Protein AF-A0A1I7U4Y3-F1 (afdb_monomer_lite)

pLDDT: mean 77.73, std 15.18, range [45.84, 94.0]

Organism: NCBI:txid1561998

Secondary structure (DSSP, 8-state):
--TTSHHHHHHHHHHHHT-------PPPPPHHHHHHTTSSPPPSSHHHHHHHHHHHHHT-S-HHHHHHHHHHHHHHHHTT-HHHHHHHHHHHHHHHHHHHS--

Sequence (103 aa):
MIRFMVAPLLLLLLLVSSVTPESTPRPEPKVVCLFCEGLLDIPQTDDDAQVVLKFACDSIENQLLAGACRTLASAIHTTHTWPAFKWFLEKIKGPACALLCPA

Foldseek 3Di:
DPPPPVVVVVVVVVVVVVPPPPPPPPPPPDVLLCVLVVVDDDDPDLVVLLVVQLVVLVPDPDPVSSVVSNVVNVCCSVVVVSVVVSVVCVVVSVVCCVVVPPD

Radius of gyration: 25.57 Å; chains: 1; bounding box: 31×32×85 Å

Structure (mmCIF, N/CA/C/O backbone):
data_AF-A0A1I7U4Y3-F1
#
_entry.id   AF-A0A1I7U4Y3-F1
#
loop_
_atom_site.group_PDB
_atom_site.id
_atom_site.type_symbol
_atom_site.label_atom_id
_atom_site.label_alt_id
_atom_site.label_comp_id
_atom_site.label_asym_id
_atom_site.label_entity_id
_atom_site.label_seq_id
_atom_site.pdbx_PDB_ins_code
_atom_site.Cartn_x
_ato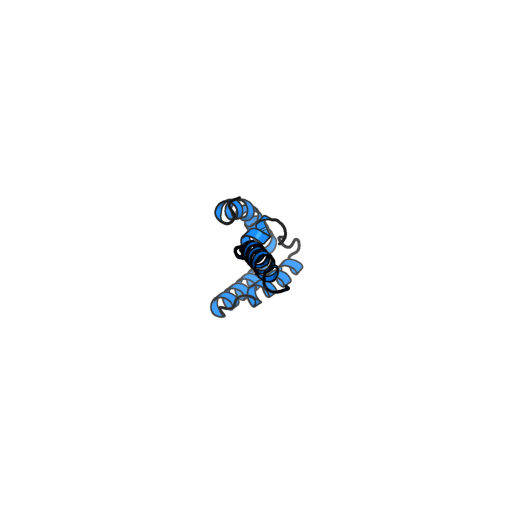m_site.Cartn_y
_atom_site.Cartn_z
_atom_site.occupancy
_atom_site.B_iso_or_equiv
_atom_site.auth_seq_id
_atom_site.auth_comp_id
_atom_site.auth_asym_id
_atom_site.auth_atom_id
_atom_site.pdbx_PDB_model_num
ATOM 1 N N . MET A 1 1 ? -21.350 -20.662 68.683 1.00 54.03 1 MET A N 1
ATOM 2 C CA . MET A 1 1 ? -20.311 -19.604 68.616 1.00 54.03 1 MET A CA 1
ATOM 3 C C . MET A 1 1 ? -19.747 -19.400 67.193 1.00 54.03 1 MET A C 1
ATOM 5 O O . MET A 1 1 ? -18.591 -19.047 67.058 1.00 54.03 1 MET A O 1
ATOM 9 N N . ILE A 1 2 ? -20.541 -19.565 66.118 1.00 52.62 2 ILE A N 1
ATOM 10 C CA . ILE A 1 2 ? -20.030 -19.567 64.718 1.00 52.62 2 ILE A CA 1
ATOM 11 C C . ILE A 1 2 ? -20.414 -18.285 63.936 1.00 52.62 2 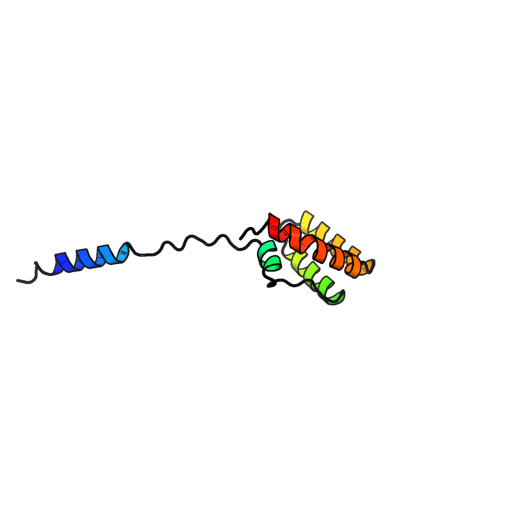ILE A C 1
ATOM 13 O O . ILE A 1 2 ? -19.883 -18.009 62.868 1.00 52.62 2 ILE A O 1
ATOM 17 N N . ARG A 1 3 ? -21.301 -17.437 64.476 1.00 52.72 3 ARG A N 1
ATOM 18 C CA . ARG A 1 3 ? -21.875 -16.288 63.743 1.00 52.72 3 ARG A CA 1
ATOM 19 C C . ARG A 1 3 ? -20.977 -15.046 63.623 1.00 52.72 3 ARG A C 1
ATOM 21 O O . ARG A 1 3 ? -21.313 -14.163 62.848 1.00 52.72 3 ARG A O 1
ATOM 28 N N . PHE A 1 4 ? -19.848 -14.973 64.333 1.00 50.75 4 PHE A N 1
ATOM 29 C CA . PHE A 1 4 ? -18.998 -13.769 64.356 1.00 50.75 4 PHE A CA 1
ATOM 30 C C . PHE A 1 4 ? -17.796 -13.795 63.392 1.00 50.75 4 PHE A C 1
ATOM 32 O O . PHE A 1 4 ? -17.201 -12.748 63.163 1.00 50.75 4 PHE A O 1
ATOM 39 N N . MET A 1 5 ? -17.453 -14.938 62.781 1.00 55.53 5 MET A N 1
ATOM 40 C CA . MET A 1 5 ? -16.296 -15.029 61.865 1.00 55.53 5 MET A CA 1
ATOM 41 C C . MET A 1 5 ? -16.638 -14.832 60.381 1.00 55.53 5 MET A C 1
ATOM 43 O O . MET A 1 5 ? -15.737 -14.690 59.563 1.00 55.53 5 MET A O 1
ATOM 47 N N . VAL A 1 6 ? -17.924 -14.784 60.021 1.00 60.38 6 VAL A N 1
ATOM 48 C CA . VAL A 1 6 ? -18.351 -14.658 58.614 1.00 60.38 6 VAL A CA 1
ATOM 49 C C . VAL A 1 6 ? -18.267 -13.205 58.123 1.00 60.38 6 VAL A C 1
ATOM 51 O O . VAL A 1 6 ? -17.939 -12.956 56.966 1.00 60.38 6 VAL A O 1
ATOM 54 N N . ALA A 1 7 ? -18.486 -12.236 59.017 1.00 59.84 7 ALA A N 1
ATOM 55 C CA . ALA A 1 7 ? -18.449 -10.807 58.703 1.00 59.84 7 ALA A CA 1
ATOM 56 C C . ALA A 1 7 ? -17.068 -10.284 58.241 1.00 59.84 7 ALA A C 1
ATOM 58 O O . ALA A 1 7 ? -17.024 -9.615 57.207 1.00 59.84 7 ALA A O 1
ATOM 59 N N . PRO A 1 8 ? -15.935 -10.588 58.913 1.00 59.88 8 PRO A N 1
ATOM 60 C CA . PRO A 1 8 ? -14.629 -10.112 58.448 1.00 59.88 8 PRO A CA 1
ATOM 61 C C . PRO A 1 8 ? -14.191 -10.774 57.133 1.00 59.88 8 PRO A C 1
ATOM 63 O O . PRO A 1 8 ? -13.482 -10.152 56.347 1.00 59.88 8 PRO A O 1
ATOM 66 N N . LEU A 1 9 ? -14.652 -12.001 56.856 1.00 60.94 9 LEU A N 1
ATOM 67 C CA . LEU A 1 9 ? -14.328 -12.726 55.624 1.00 60.94 9 LEU A CA 1
ATOM 68 C C . LEU A 1 9 ? -15.052 -12.136 54.399 1.00 60.94 9 LEU A C 1
ATOM 70 O O . LEU A 1 9 ? -14.451 -11.980 53.339 1.00 60.94 9 LEU A O 1
ATOM 74 N N . LEU A 1 10 ? -16.323 -11.751 54.561 1.00 62.62 10 LEU A N 1
ATOM 75 C CA . LEU A 1 10 ? -17.107 -11.061 53.527 1.00 62.62 10 LEU A CA 1
ATOM 76 C C . LEU A 1 10 ? -16.555 -9.665 53.214 1.00 62.62 10 LEU A C 1
ATOM 78 O O . LEU A 1 10 ? -16.533 -9.265 52.051 1.00 62.62 10 LEU A O 1
ATOM 82 N N . LEU A 1 11 ? -16.071 -8.946 54.232 1.00 61.28 11 LEU A N 1
ATOM 83 C CA . LEU A 1 11 ? -15.466 -7.626 54.048 1.00 61.28 11 LEU A CA 1
ATOM 84 C C . LEU A 1 11 ? -14.151 -7.711 53.249 1.00 61.28 11 LEU A C 1
ATOM 86 O O . LEU A 1 11 ? -13.904 -6.877 52.381 1.00 61.28 11 LEU A O 1
ATOM 90 N N . LEU A 1 12 ? -13.350 -8.757 53.485 1.00 61.31 12 LEU A N 1
ATOM 91 C CA . LEU A 1 12 ? -12.133 -9.044 52.717 1.00 61.31 12 LEU A CA 1
ATOM 92 C C . LEU A 1 12 ? -12.427 -9.406 51.250 1.00 61.31 12 LEU A C 1
ATOM 94 O O . LEU A 1 12 ? -11.716 -8.950 50.359 1.00 61.31 12 LEU A O 1
ATOM 98 N N . LEU A 1 13 ? -13.488 -10.173 50.980 1.00 60.44 13 LEU A N 1
ATOM 99 C CA . LEU A 1 13 ? -13.909 -10.532 49.615 1.00 60.44 13 LEU A CA 1
ATOM 100 C C . LEU A 1 13 ? -14.408 -9.326 48.799 1.00 60.44 13 LEU A C 1
ATOM 102 O O . LEU A 1 13 ? -14.151 -9.243 47.595 1.00 60.44 13 LEU A O 1
ATOM 106 N N . LEU A 1 14 ? -15.066 -8.361 49.449 1.00 59.03 14 LEU A N 1
ATOM 107 C CA . LEU A 1 14 ? -15.496 -7.114 48.806 1.00 59.03 14 LEU A CA 1
ATOM 108 C C . LEU A 1 14 ? -14.309 -6.210 48.433 1.00 59.03 14 LEU A C 1
ATOM 110 O O . LEU A 1 14 ? -14.313 -5.634 47.349 1.00 59.03 14 LEU A O 1
ATOM 114 N N . LEU A 1 15 ? -13.270 -6.146 49.273 1.00 57.88 15 LEU A N 1
ATOM 115 C CA . LEU A 1 15 ? -12.047 -5.370 49.004 1.00 57.88 15 LEU A CA 1
ATOM 116 C C . LEU A 1 15 ? -11.214 -5.931 47.837 1.00 57.88 15 LEU A C 1
ATOM 118 O O . LEU A 1 15 ? -10.576 -5.167 47.115 1.00 57.88 15 LEU A O 1
ATOM 122 N N . VAL A 1 16 ? -11.234 -7.250 47.618 1.00 59.34 16 VAL A N 1
ATOM 123 C CA . VAL A 1 16 ? -10.534 -7.886 46.483 1.00 59.34 16 VAL A CA 1
ATOM 124 C C . VAL A 1 16 ? -11.265 -7.644 45.156 1.00 59.34 16 VAL A C 1
ATOM 126 O O . VAL A 1 16 ? -10.632 -7.576 44.106 1.00 59.34 16 VAL A O 1
ATOM 129 N N . SER A 1 17 ? -12.585 -7.443 45.189 1.00 55.53 17 SER A N 1
ATOM 130 C CA . SER A 1 17 ? -13.398 -7.258 43.977 1.00 55.53 17 SER A CA 1
ATOM 131 C C . SER A 1 17 ? -13.257 -5.864 43.348 1.00 55.53 17 SER A C 1
ATOM 133 O O . SER A 1 17 ? -13.566 -5.694 42.175 1.00 55.53 17 SER A O 1
ATOM 135 N N . SER A 1 18 ? -12.766 -4.867 44.093 1.00 54.38 18 SER A N 1
ATOM 136 C CA . SER A 1 18 ? -12.538 -3.501 43.589 1.00 54.38 18 SER A CA 1
ATOM 137 C C . SER A 1 18 ? -11.198 -3.304 42.870 1.00 54.38 18 SER A C 1
ATOM 139 O O . SER A 1 18 ? -10.896 -2.195 42.441 1.00 54.38 18 SER A O 1
ATOM 141 N N . VAL A 1 19 ? -10.393 -4.363 42.728 1.00 51.78 19 VAL A N 1
ATOM 142 C CA . VAL A 1 19 ? -9.136 -4.350 41.961 1.00 51.78 19 VAL A CA 1
ATOM 143 C C . VAL A 1 19 ? -9.270 -5.246 40.731 1.00 51.78 19 VAL A C 1
ATOM 145 O O . VAL A 1 19 ? -8.391 -6.037 40.409 1.00 51.78 19 VAL A O 1
ATOM 148 N N . THR A 1 20 ? -10.387 -5.157 40.016 1.00 54.31 20 THR A N 1
ATOM 149 C CA . THR A 1 20 ? -10.339 -5.451 38.584 1.00 54.31 20 THR A CA 1
ATOM 150 C C . THR A 1 20 ? -9.724 -4.225 37.926 1.00 54.31 20 THR A C 1
ATOM 152 O O . THR A 1 20 ? -10.378 -3.179 37.925 1.00 54.31 20 THR A O 1
ATOM 155 N N . PRO A 1 21 ? -8.479 -4.290 37.414 1.00 51.22 21 PRO A N 1
ATOM 156 C CA . PRO A 1 21 ? -8.011 -3.256 36.516 1.00 51.22 21 PRO A CA 1
ATOM 157 C C . PRO A 1 21 ? -9.009 -3.252 35.367 1.00 51.22 21 PRO A C 1
ATOM 159 O O . PRO A 1 21 ? -9.126 -4.230 34.630 1.00 51.22 21 PRO A O 1
ATOM 162 N N . GLU A 1 22 ? -9.794 -2.187 35.286 1.00 45.84 22 GLU A N 1
ATOM 163 C CA . GLU A 1 22 ? -10.532 -1.848 34.090 1.00 45.84 22 GLU A CA 1
ATOM 164 C C . GLU A 1 22 ? -9.463 -1.746 33.004 1.00 45.84 22 GLU A C 1
ATOM 166 O O . GLU A 1 22 ? -8.704 -0.781 32.932 1.00 45.84 22 GLU A O 1
ATOM 171 N N . SER A 1 23 ? -9.280 -2.834 32.254 1.00 47.12 23 SER A N 1
ATOM 172 C CA . SER A 1 23 ? -8.456 -2.834 31.065 1.00 47.12 23 SER A CA 1
ATOM 173 C C . SER A 1 23 ? -9.206 -1.943 30.097 1.00 47.12 23 SER A C 1
ATOM 175 O O . SER A 1 23 ? -10.086 -2.413 29.372 1.00 47.12 23 SER A O 1
ATOM 177 N N . THR A 1 24 ? -8.922 -0.642 30.166 1.00 49.69 24 THR A N 1
ATOM 178 C CA . THR A 1 24 ? -9.330 0.344 29.179 1.00 49.69 24 THR A CA 1
ATOM 179 C C . THR A 1 24 ? -9.193 -0.331 27.820 1.00 49.69 24 THR A C 1
ATOM 181 O O . THR A 1 24 ? -8.104 -0.852 27.543 1.00 49.69 24 THR A O 1
ATOM 184 N N . PRO A 1 25 ? -10.260 -0.415 27.004 1.00 46.91 25 PRO A N 1
ATOM 185 C CA . PRO A 1 25 ? -10.147 -1.017 25.690 1.00 46.91 25 PRO A CA 1
ATOM 186 C C . PRO A 1 25 ? -9.055 -0.237 24.973 1.00 46.91 25 PRO A C 1
ATOM 188 O O . PRO A 1 25 ? -9.202 0.961 24.723 1.00 46.91 25 PRO A O 1
ATOM 191 N N . ARG A 1 26 ? -7.906 -0.881 24.748 1.00 53.09 26 ARG A N 1
ATOM 192 C CA . ARG A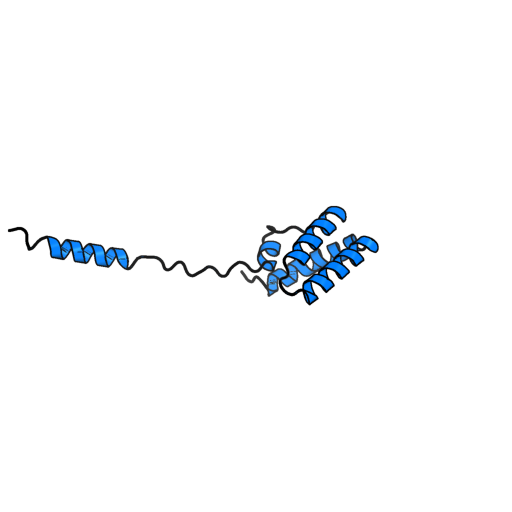 1 26 ? -6.826 -0.282 23.975 1.00 53.09 26 ARG A CA 1
ATOM 193 C C . ARG A 1 26 ? -7.471 0.026 22.620 1.00 53.09 26 ARG A C 1
ATOM 195 O O . ARG A 1 26 ? -8.011 -0.912 22.031 1.00 53.09 26 ARG A O 1
ATOM 202 N N . PRO A 1 27 ? -7.528 1.296 22.176 1.00 57.94 27 PRO A N 1
ATOM 203 C CA . PRO A 1 27 ? -8.146 1.619 20.898 1.00 57.94 27 PRO A CA 1
ATOM 204 C C . PRO A 1 27 ? -7.494 0.723 19.851 1.00 57.94 27 PRO A C 1
ATOM 206 O O . PRO A 1 27 ? -6.263 0.638 19.821 1.00 57.94 27 PRO A O 1
ATOM 209 N N . GLU A 1 28 ? -8.307 -0.014 19.089 1.00 57.88 28 GLU A N 1
ATOM 210 C CA . GLU A 1 28 ? -7.785 -0.937 18.085 1.00 57.88 28 GLU A CA 1
ATOM 211 C C . GLU A 1 28 ? -6.758 -0.185 17.234 1.00 57.88 28 GLU A C 1
ATOM 213 O O . GLU A 1 28 ? -7.033 0.944 16.800 1.00 57.88 28 GLU A O 1
ATOM 218 N N . PRO A 1 29 ? -5.544 -0.737 17.065 1.00 60.12 29 PRO A N 1
ATOM 219 C CA . PRO A 1 29 ? -4.497 -0.032 16.356 1.00 60.12 29 PRO A CA 1
ATOM 220 C C . PRO A 1 29 ? -5.011 0.268 14.952 1.00 60.12 29 PRO A C 1
ATOM 222 O O . PRO A 1 29 ? -5.365 -0.636 14.193 1.00 60.12 29 PRO A O 1
ATOM 225 N N . LYS A 1 30 ? -5.083 1.561 14.608 1.00 68.31 30 LYS A N 1
ATOM 226 C CA . LYS A 1 30 ? -5.420 1.983 13.246 1.00 68.31 30 LYS A CA 1
ATOM 227 C C . LYS A 1 30 ? -4.477 1.237 12.304 1.00 68.31 30 LYS A C 1
ATOM 229 O O . LYS A 1 30 ? -3.278 1.207 12.561 1.00 68.31 30 LYS A O 1
ATOM 234 N N . VAL A 1 31 ? -4.989 0.678 11.208 1.00 70.56 31 VAL A N 1
ATOM 235 C CA . VAL A 1 31 ? -4.198 -0.118 10.241 1.00 70.56 31 VAL A CA 1
ATOM 236 C C . VAL A 1 31 ? -2.921 0.609 9.797 1.00 70.56 31 VAL A C 1
ATOM 238 O O . VAL A 1 31 ? -1.869 -0.001 9.628 1.00 70.56 31 VAL A O 1
ATOM 241 N N . VAL A 1 32 ? -2.986 1.939 9.694 1.00 72.19 32 VAL A N 1
ATOM 242 C CA . VAL A 1 32 ? -1.828 2.793 9.407 1.00 72.19 32 VAL A CA 1
ATOM 243 C C . VAL A 1 32 ? -0.718 2.639 10.454 1.00 72.19 32 VAL A C 1
ATOM 245 O O . VAL A 1 32 ? 0.445 2.574 10.085 1.00 72.19 32 VAL A O 1
ATOM 248 N N . CYS A 1 33 ? -1.042 2.512 11.740 1.00 78.69 33 CYS A N 1
ATOM 249 C CA . CYS A 1 33 ? -0.053 2.341 12.806 1.00 78.69 33 CYS A CA 1
ATOM 250 C C . CYS A 1 33 ? 0.614 0.967 12.773 1.00 78.69 33 CYS A C 1
ATOM 252 O O . CYS A 1 33 ? 1.817 0.888 12.990 1.00 78.69 33 CYS A O 1
ATOM 254 N N . LEU A 1 34 ? -0.103 -0.084 12.365 1.00 79.25 34 LEU A N 1
ATOM 255 C CA . LEU A 1 34 ? 0.501 -1.403 12.122 1.00 79.25 34 LEU A CA 1
ATOM 256 C C . LEU A 1 34 ? 1.524 -1.359 10.974 1.00 79.25 34 LEU A C 1
ATOM 258 O O . LEU A 1 34 ? 2.556 -2.025 11.013 1.00 79.25 34 LEU A O 1
ATOM 262 N N . PHE A 1 35 ? 1.271 -0.530 9.960 1.00 78.00 35 PHE A N 1
ATOM 263 C CA . PHE A 1 35 ? 2.226 -0.264 8.885 1.00 78.00 35 PHE A CA 1
ATOM 264 C C . PHE A 1 35 ? 3.436 0.551 9.363 1.00 78.00 35 PHE A C 1
ATOM 266 O O . PHE A 1 35 ? 4.567 0.306 8.934 1.00 78.00 35 PHE A O 1
ATOM 273 N N . CYS A 1 36 ? 3.228 1.488 10.287 1.00 81.88 36 CYS A N 1
ATOM 274 C CA . CYS A 1 36 ? 4.293 2.278 10.908 1.00 81.88 36 CYS A CA 1
ATOM 275 C C . CYS A 1 36 ? 5.210 1.451 11.809 1.00 81.88 36 CYS A C 1
ATOM 277 O O . CYS A 1 36 ? 6.424 1.626 11.759 1.00 81.88 36 CYS A O 1
ATOM 279 N N . GLU A 1 37 ? 4.638 0.520 12.568 1.00 80.94 37 GLU A N 1
ATOM 280 C CA . GLU A 1 37 ? 5.357 -0.428 13.426 1.00 80.94 37 GLU A CA 1
ATOM 281 C C . GLU A 1 37 ? 6.114 -1.503 12.625 1.00 80.94 37 GLU A C 1
ATOM 283 O O . GLU A 1 37 ? 6.868 -2.284 13.199 1.00 80.94 37 GLU A O 1
ATOM 288 N N . GLY A 1 38 ? 5.941 -1.538 11.296 1.00 74.12 38 GLY A N 1
ATOM 289 C CA . GLY A 1 38 ? 6.585 -2.519 10.419 1.00 74.12 38 GLY A CA 1
ATOM 290 C C . GLY A 1 38 ? 5.930 -3.899 10.463 1.00 74.12 38 GLY A C 1
ATOM 291 O O . GLY A 1 38 ? 6.497 -4.856 9.951 1.00 74.12 38 GLY A O 1
ATOM 292 N N . LEU A 1 39 ? 4.737 -4.010 11.053 1.00 73.12 39 LEU A N 1
ATOM 293 C CA . LEU A 1 39 ? 3.961 -5.249 11.060 1.00 73.12 39 LEU A CA 1
ATOM 294 C C . LEU A 1 39 ? 3.295 -5.506 9.699 1.00 73.12 39 LEU A C 1
ATOM 296 O O . LEU A 1 39 ? 3.071 -6.652 9.318 1.00 73.12 39 LEU A O 1
ATOM 300 N N . LEU A 1 40 ? 2.991 -4.430 8.965 1.00 73.75 40 LEU A N 1
ATOM 301 C CA . LEU A 1 40 ? 2.604 -4.473 7.558 1.00 73.75 40 LEU A CA 1
ATOM 302 C C . LEU A 1 40 ? 3.737 -3.897 6.707 1.00 73.75 40 LEU A C 1
ATOM 304 O O . LEU A 1 40 ? 4.091 -2.721 6.842 1.00 73.75 40 LEU A O 1
ATOM 308 N N . ASP A 1 41 ? 4.280 -4.725 5.820 1.00 82.75 41 ASP A N 1
ATOM 309 C CA . ASP A 1 41 ? 5.351 -4.345 4.905 1.00 82.75 41 ASP A CA 1
ATOM 310 C C . ASP A 1 41 ? 4.829 -3.953 3.523 1.00 82.75 41 ASP A C 1
ATOM 312 O O . ASP A 1 41 ? 3.794 -4.432 3.055 1.00 82.75 41 ASP A O 1
ATOM 316 N N . ILE A 1 42 ? 5.576 -3.071 2.852 1.00 86.00 42 ILE A N 1
ATOM 317 C CA . ILE A 1 42 ? 5.312 -2.736 1.451 1.00 86.00 42 ILE A CA 1
ATOM 318 C C . ILE A 1 42 ? 5.800 -3.909 0.588 1.00 86.00 42 ILE A C 1
ATOM 320 O O . ILE A 1 42 ? 6.985 -4.256 0.670 1.00 86.00 42 ILE A O 1
ATOM 324 N N . PRO A 1 43 ? 4.935 -4.496 -0.260 1.00 89.75 43 PRO A N 1
ATOM 325 C CA . PRO A 1 43 ? 5.309 -5.601 -1.134 1.00 89.75 43 PRO A CA 1
ATOM 326 C C . PRO A 1 43 ? 6.531 -5.271 -1.998 1.00 89.75 43 PRO A C 1
ATOM 328 O O . PRO A 1 43 ? 6.648 -4.184 -2.574 1.00 89.75 43 PRO A O 1
ATOM 331 N N . GLN A 1 44 ? 7.477 -6.207 -2.072 1.00 90.38 44 GLN A N 1
ATOM 332 C CA . GLN A 1 44 ? 8.732 -5.977 -2.787 1.00 90.38 44 GLN A CA 1
ATOM 333 C C . GLN A 1 44 ? 8.581 -6.167 -4.294 1.00 90.38 44 GLN A C 1
ATOM 335 O O . GLN A 1 44 ? 9.201 -5.416 -5.052 1.00 90.38 44 GLN A O 1
ATOM 340 N N . THR A 1 45 ? 7.745 -7.122 -4.702 1.00 90.25 45 THR A N 1
ATOM 341 C CA . THR A 1 45 ? 7.448 -7.445 -6.099 1.00 90.25 45 THR A CA 1
ATOM 342 C C . THR A 1 45 ? 6.065 -6.931 -6.506 1.00 90.25 45 THR A C 1
ATOM 344 O O . THR A 1 45 ? 5.227 -6.642 -5.651 1.00 90.25 45 THR A O 1
ATOM 347 N N . ASP A 1 46 ? 5.842 -6.782 -7.812 1.00 88.56 46 ASP A N 1
ATOM 348 C CA . ASP A 1 46 ? 4.538 -6.385 -8.366 1.00 88.56 46 ASP A CA 1
ATOM 349 C C . ASP A 1 46 ? 3.482 -7.490 -8.180 1.00 88.56 46 ASP A C 1
ATOM 351 O O . ASP A 1 46 ? 2.333 -7.205 -7.849 1.00 88.56 46 ASP A O 1
ATOM 355 N N . ASP A 1 47 ? 3.884 -8.760 -8.279 1.00 89.19 47 ASP A N 1
ATOM 356 C CA . ASP A 1 47 ? 2.987 -9.902 -8.066 1.00 89.19 47 ASP A CA 1
ATOM 357 C C . ASP A 1 47 ? 2.478 -9.960 -6.615 1.00 89.19 47 ASP A C 1
ATOM 359 O O . ASP A 1 47 ? 1.274 -10.087 -6.371 1.00 89.19 47 ASP A O 1
ATOM 363 N N . ASP A 1 48 ? 3.371 -9.776 -5.634 1.00 90.19 48 ASP A N 1
ATOM 364 C CA . ASP A 1 48 ? 2.979 -9.696 -4.221 1.00 90.19 48 ASP A CA 1
ATOM 365 C C . ASP A 1 48 ? 2.052 -8.498 -3.982 1.00 90.19 48 ASP A C 1
ATOM 367 O O . ASP A 1 48 ? 1.061 -8.590 -3.250 1.00 90.19 48 ASP A O 1
ATOM 371 N N . ALA A 1 49 ? 2.350 -7.366 -4.626 1.00 89.62 49 ALA A N 1
ATOM 372 C CA . ALA A 1 49 ? 1.541 -6.161 -4.529 1.00 89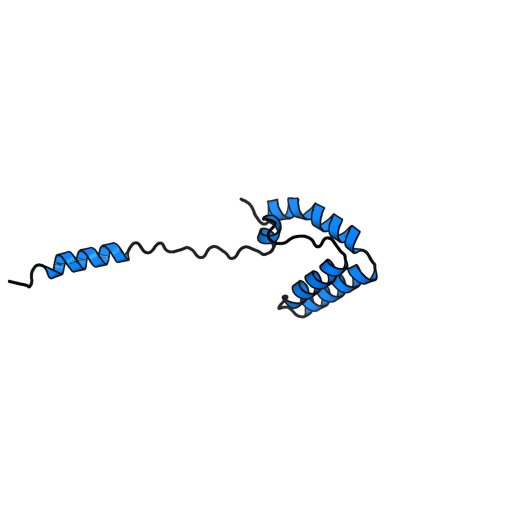.62 49 ALA A CA 1
ATOM 373 C C . ALA A 1 49 ? 0.127 -6.371 -5.056 1.00 89.62 49 ALA A C 1
ATOM 375 O O . ALA A 1 49 ? -0.833 -5.939 -4.418 1.00 89.62 49 ALA A O 1
ATOM 376 N N . GLN A 1 50 ? -0.016 -7.069 -6.180 1.00 89.62 50 GLN A N 1
ATOM 377 C CA . GLN A 1 50 ? -1.310 -7.384 -6.765 1.00 89.62 50 GLN A CA 1
ATOM 378 C C . GLN A 1 50 ? -2.175 -8.208 -5.802 1.00 89.62 50 GLN A C 1
ATOM 380 O O . GLN A 1 50 ? -3.355 -7.898 -5.613 1.00 89.62 50 GLN A O 1
ATOM 385 N N . VAL A 1 51 ? -1.594 -9.228 -5.164 1.00 89.38 51 VAL A N 1
ATOM 386 C CA . VAL A 1 51 ? -2.305 -10.084 -4.201 1.00 89.38 51 VAL A CA 1
ATOM 387 C C . VAL A 1 51 ? -2.724 -9.285 -2.967 1.00 89.38 51 VAL A C 1
ATOM 389 O O . VAL A 1 51 ? -3.892 -9.328 -2.570 1.00 89.38 51 VAL A O 1
ATOM 392 N N . VAL A 1 52 ? -1.796 -8.518 -2.390 1.00 88.62 52 VAL A N 1
ATOM 393 C CA . VAL A 1 52 ? -2.043 -7.728 -1.175 1.00 88.62 52 VAL A CA 1
ATOM 394 C C . VAL A 1 52 ? -3.066 -6.621 -1.427 1.00 88.62 52 VAL A C 1
ATOM 396 O O . VAL A 1 52 ? -4.006 -6.474 -0.647 1.00 88.62 52 VAL A O 1
ATOM 399 N N . LEU A 1 53 ? -2.939 -5.874 -2.528 1.00 88.75 53 LEU A N 1
ATOM 400 C CA . LEU A 1 53 ? -3.894 -4.825 -2.892 1.00 88.75 53 LEU A CA 1
ATOM 401 C C . LEU A 1 53 ? -5.282 -5.406 -3.136 1.00 88.75 53 LEU A C 1
ATOM 403 O O . LEU A 1 53 ? -6.261 -4.834 -2.669 1.00 88.75 53 LEU A O 1
ATOM 407 N N . LYS A 1 54 ? -5.385 -6.556 -3.811 1.00 88.94 54 LYS A N 1
ATOM 408 C CA . LYS A 1 54 ? -6.673 -7.222 -4.018 1.00 88.94 54 LYS A CA 1
ATOM 409 C C . LYS A 1 54 ? -7.338 -7.572 -2.687 1.00 88.94 54 LYS A C 1
ATOM 411 O O . LYS A 1 54 ? -8.495 -7.214 -2.486 1.00 88.94 54 LYS A O 1
ATOM 416 N N . PHE A 1 55 ? -6.593 -8.192 -1.770 1.00 86.94 55 PHE A N 1
ATOM 417 C CA . PHE A 1 55 ? -7.101 -8.531 -0.441 1.00 86.94 55 PHE A CA 1
ATOM 418 C C . PHE A 1 55 ? -7.529 -7.283 0.347 1.00 86.94 55 PHE A C 1
ATOM 420 O O . PHE A 1 55 ? -8.620 -7.254 0.911 1.00 86.94 55 PHE A O 1
ATOM 427 N N . ALA A 1 56 ? -6.715 -6.224 0.322 1.00 86.88 56 ALA A N 1
ATOM 428 C CA . ALA A 1 56 ? -7.030 -4.958 0.977 1.00 86.88 56 ALA A CA 1
ATOM 429 C C . ALA A 1 56 ? -8.272 -4.277 0.379 1.00 86.88 56 ALA A C 1
ATOM 431 O O . ALA A 1 56 ? -9.079 -3.714 1.112 1.00 86.88 56 ALA A O 1
ATOM 432 N N . CYS A 1 57 ? -8.462 -4.340 -0.940 1.00 89.25 57 CYS A N 1
ATOM 433 C CA . CYS A 1 57 ? -9.663 -3.807 -1.578 1.00 89.25 57 CYS A CA 1
ATOM 434 C C . CYS A 1 57 ? -10.914 -4.625 -1.231 1.00 89.25 57 CYS A C 1
ATOM 436 O O . CYS A 1 57 ? -12.002 -4.059 -1.129 1.00 89.25 57 CYS A O 1
ATOM 438 N N . ASP A 1 58 ? -10.772 -5.940 -1.050 1.00 88.75 58 ASP A N 1
ATOM 439 C CA . ASP A 1 58 ? -11.871 -6.836 -0.687 1.00 88.75 58 ASP A CA 1
ATOM 440 C C . ASP A 1 58 ? -12.291 -6.692 0.784 1.00 88.75 58 ASP A C 1
ATOM 442 O O . ASP A 1 58 ? -13.446 -6.961 1.109 1.00 88.75 58 ASP A O 1
ATOM 446 N N . SER A 1 59 ? -11.408 -6.198 1.660 1.00 86.69 59 SER A N 1
ATOM 447 C CA . SER A 1 59 ? -11.747 -5.895 3.056 1.00 86.69 59 SER A CA 1
ATOM 448 C C . SER A 1 59 ? -12.493 -4.566 3.244 1.00 86.69 59 SER A C 1
ATOM 450 O O . SER A 1 59 ? -12.849 -4.219 4.368 1.00 86.69 59 SER A O 1
ATOM 452 N N . ILE A 1 60 ? -12.715 -3.786 2.179 1.00 87.50 60 ILE A N 1
ATOM 453 C CA . ILE A 1 60 ? -13.446 -2.515 2.252 1.00 87.50 60 ILE A CA 1
ATOM 454 C C . ILE A 1 60 ? -14.954 -2.794 2.224 1.00 87.50 60 ILE A C 1
ATOM 456 O O . ILE A 1 60 ? -15.500 -3.216 1.206 1.00 87.50 60 ILE A O 1
ATOM 460 N N . GLU A 1 61 ? -15.653 -2.483 3.318 1.00 89.62 61 GLU A N 1
ATOM 461 C CA . GLU A 1 61 ? -17.110 -2.679 3.425 1.00 89.62 61 GLU A CA 1
ATOM 462 C C . GLU A 1 61 ? -17.900 -1.841 2.402 1.00 89.62 61 GLU A C 1
ATOM 464 O O . GLU A 1 61 ? -18.915 -2.277 1.851 1.00 89.62 61 GLU A O 1
ATOM 469 N N . ASN A 1 62 ? -17.421 -0.627 2.111 1.00 93.69 62 ASN A N 1
ATOM 470 C CA . ASN A 1 62 ? -18.041 0.260 1.135 1.00 93.69 62 ASN A CA 1
ATOM 471 C C . ASN A 1 62 ? -17.746 -0.207 -0.299 1.00 93.69 62 ASN A C 1
ATOM 473 O O . ASN A 1 62 ? -16.645 -0.020 -0.812 1.00 93.69 62 ASN A O 1
ATOM 477 N N . GLN A 1 63 ? -18.767 -0.734 -0.976 1.00 90.88 63 GLN A N 1
ATOM 478 C CA . GLN A 1 63 ? -18.649 -1.300 -2.326 1.00 90.88 63 GLN A CA 1
ATOM 479 C C . GLN A 1 63 ? -18.144 -0.310 -3.385 1.00 90.88 63 GLN A C 1
ATOM 481 O O . GLN A 1 63 ? -17.417 -0.708 -4.295 1.00 90.88 63 GLN A O 1
ATOM 486 N N . LEU A 1 64 ? -18.489 0.977 -3.271 1.00 92.75 64 LEU A N 1
ATOM 487 C CA . LEU A 1 64 ? -18.005 2.003 -4.198 1.00 92.75 64 LEU A CA 1
ATOM 488 C C . LEU A 1 64 ? -16.493 2.200 -4.033 1.00 92.75 64 LEU A C 1
ATOM 490 O O . LEU A 1 64 ? -15.748 2.225 -5.013 1.00 92.75 64 LEU A O 1
ATOM 494 N N . LEU A 1 65 ? -16.038 2.290 -2.782 1.00 91.19 65 LEU A N 1
ATOM 495 C CA . LEU A 1 65 ? -14.628 2.473 -2.456 1.00 91.19 65 LEU A CA 1
ATOM 496 C C . LEU A 1 65 ? -13.814 1.203 -2.759 1.00 91.19 65 LEU A C 1
ATOM 498 O O . LEU A 1 65 ? -12.719 1.298 -3.309 1.00 91.19 65 LEU A O 1
ATOM 502 N N . ALA A 1 66 ? -14.384 0.023 -2.504 1.00 88.94 66 ALA A N 1
ATOM 503 C CA . ALA A 1 66 ? -13.822 -1.265 -2.900 1.00 88.94 66 ALA A CA 1
ATOM 504 C C . ALA A 1 66 ? -13.653 -1.360 -4.427 1.00 88.94 66 ALA A C 1
ATOM 506 O O . ALA A 1 66 ? -12.594 -1.749 -4.918 1.00 88.94 66 ALA A O 1
ATOM 507 N N . GLY A 1 67 ? -14.667 -0.953 -5.200 1.00 93.25 67 GLY A N 1
ATOM 508 C CA . GLY A 1 67 ? -14.610 -0.924 -6.665 1.00 93.25 67 GLY A CA 1
ATOM 509 C C . GLY A 1 67 ? -13.534 0.024 -7.205 1.00 93.25 67 GLY A C 1
ATOM 510 O O . GLY A 1 67 ? -12.749 -0.360 -8.079 1.00 93.25 67 GLY A O 1
ATOM 511 N N . ALA A 1 68 ? -13.443 1.233 -6.647 1.00 94.00 68 ALA A N 1
ATOM 512 C CA . ALA A 1 68 ? -12.394 2.191 -6.992 1.00 94.00 68 ALA A CA 1
ATOM 513 C C . ALA A 1 68 ? -10.99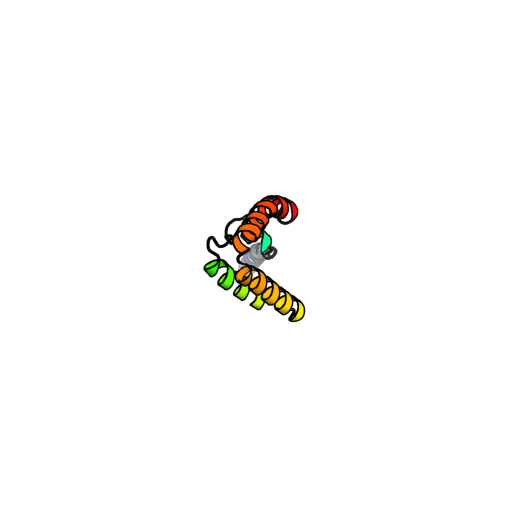6 1.649 -6.650 1.00 94.00 68 ALA A C 1
ATOM 515 O O . ALA A 1 68 ? -10.086 1.731 -7.474 1.00 94.00 68 ALA A O 1
ATOM 516 N N . CYS A 1 69 ? -10.846 1.023 -5.480 1.00 92.25 69 CYS A N 1
ATOM 517 C CA . CYS A 1 69 ? -9.608 0.382 -5.050 1.00 92.25 69 CYS A CA 1
ATOM 518 C C . CYS A 1 69 ? -9.173 -0.723 -6.024 1.00 92.25 69 CYS A C 1
ATOM 520 O O . CYS A 1 69 ? -8.041 -0.700 -6.503 1.00 92.25 69 CYS A O 1
ATOM 522 N N . ARG A 1 70 ? -10.076 -1.644 -6.397 1.00 93.44 70 ARG A N 1
ATOM 523 C CA . ARG A 1 70 ? -9.769 -2.718 -7.362 1.00 93.44 70 ARG A CA 1
ATOM 524 C C . ARG A 1 70 ? -9.363 -2.162 -8.724 1.00 93.44 70 ARG A C 1
ATOM 526 O O . ARG A 1 70 ? -8.432 -2.673 -9.340 1.00 93.44 70 ARG A O 1
ATOM 533 N N . THR A 1 71 ? -10.040 -1.107 -9.177 1.00 93.62 71 THR A N 1
ATOM 534 C CA . THR A 1 71 ? -9.716 -0.435 -10.444 1.00 93.62 71 THR A CA 1
ATOM 535 C C . THR A 1 71 ? -8.322 0.182 -10.392 1.00 93.62 71 THR A C 1
ATOM 537 O O . THR A 1 71 ? -7.537 -0.003 -11.317 1.00 93.62 71 THR A O 1
ATOM 540 N N . LEU A 1 72 ? -7.985 0.861 -9.292 1.00 90.31 72 LEU A N 1
ATOM 541 C CA . LEU A 1 72 ? -6.659 1.435 -9.086 1.00 90.31 72 LEU A CA 1
ATOM 542 C C . LEU A 1 72 ? -5.579 0.348 -9.020 1.00 90.31 72 LEU A C 1
ATOM 544 O O . LEU A 1 72 ? -4.573 0.456 -9.713 1.00 90.31 72 LEU A O 1
ATOM 548 N N . ALA A 1 73 ? -5.800 -0.714 -8.244 1.00 90.00 73 ALA A N 1
ATOM 549 C CA . ALA A 1 73 ? -4.874 -1.838 -8.136 1.00 90.00 73 ALA A CA 1
ATOM 550 C C . ALA A 1 73 ? -4.631 -2.502 -9.501 1.00 90.00 73 ALA A C 1
ATOM 552 O O . ALA A 1 73 ? -3.489 -2.758 -9.880 1.00 90.00 73 ALA A O 1
ATOM 553 N N . SER A 1 74 ? -5.698 -2.706 -10.280 1.00 91.25 74 SER A N 1
ATOM 554 C CA . SER A 1 74 ? -5.590 -3.219 -11.645 1.00 91.25 74 SER A CA 1
ATOM 555 C C . SER A 1 74 ? -4.826 -2.261 -12.558 1.00 91.25 74 SER A C 1
ATOM 557 O O . SER A 1 74 ? -3.988 -2.718 -13.328 1.00 91.25 74 SER A O 1
ATOM 559 N N . ALA A 1 75 ? -5.074 -0.953 -12.473 1.00 91.31 75 ALA A N 1
ATOM 560 C CA . ALA A 1 75 ? -4.363 0.033 -13.279 1.00 91.31 75 ALA A CA 1
ATOM 561 C C . ALA A 1 75 ? -2.865 0.055 -12.954 1.00 91.31 75 ALA A C 1
ATOM 563 O O . ALA A 1 75 ? -2.053 0.073 -13.877 1.00 91.31 75 ALA A O 1
ATOM 564 N N . ILE A 1 76 ? -2.496 0.006 -11.671 1.00 89.81 76 ILE A N 1
ATOM 565 C CA . ILE A 1 76 ? -1.096 -0.012 -11.224 1.00 89.81 76 ILE A CA 1
ATOM 566 C C . ILE A 1 76 ? -0.343 -1.193 -11.842 1.00 89.81 76 ILE A C 1
ATOM 568 O O . ILE A 1 76 ? 0.734 -1.008 -12.412 1.00 89.81 76 ILE A O 1
ATOM 572 N N . HIS A 1 77 ? -0.949 -2.379 -11.793 1.00 89.50 77 HIS A N 1
ATOM 573 C CA . HIS A 1 77 ? -0.353 -3.595 -12.332 1.00 89.50 77 HIS A CA 1
ATOM 574 C C . HIS A 1 77 ? -0.271 -3.573 -13.867 1.00 89.50 77 HIS A C 1
ATOM 576 O O . HIS A 1 77 ? 0.804 -3.731 -14.437 1.00 89.50 77 HIS A O 1
ATOM 582 N N . THR A 1 78 ? -1.379 -3.276 -14.558 1.00 91.44 78 THR A N 1
ATOM 583 C CA . THR A 1 78 ? -1.425 -3.249 -16.034 1.00 91.44 78 THR A CA 1
ATOM 584 C C . THR A 1 78 ? -0.489 -2.197 -16.634 1.00 91.44 78 THR A C 1
ATOM 586 O O . THR A 1 78 ? 0.005 -2.360 -17.746 1.00 91.44 78 THR A O 1
ATOM 589 N N . THR A 1 79 ? -0.244 -1.099 -15.917 1.00 92.69 79 THR A N 1
ATOM 590 C CA . THR A 1 79 ? 0.676 -0.039 -16.361 1.00 92.69 79 THR A CA 1
ATOM 591 C C . THR A 1 79 ? 2.116 -0.249 -15.894 1.00 92.69 79 THR A C 1
ATOM 593 O O . THR A 1 79 ? 2.967 0.584 -16.202 1.00 92.69 79 THR A O 1
ATOM 596 N N . HIS A 1 80 ? 2.407 -1.331 -15.162 1.00 89.94 80 HIS A N 1
ATOM 597 C CA . HIS A 1 80 ? 3.713 -1.597 -14.548 1.00 89.94 80 HIS A CA 1
ATOM 598 C C . HIS A 1 80 ? 4.233 -0.423 -13.703 1.00 89.94 80 HIS A C 1
ATOM 600 O O . HIS A 1 80 ? 5.434 -0.158 -13.629 1.00 89.94 80 HIS A O 1
ATOM 606 N N . THR A 1 81 ? 3.322 0.310 -13.060 1.00 92.25 81 THR A N 1
ATOM 607 C CA . THR A 1 81 ? 3.658 1.503 -12.270 1.00 92.25 81 THR A CA 1
ATOM 608 C C . THR A 1 81 ? 3.909 1.191 -10.800 1.00 92.25 81 THR A C 1
ATOM 610 O O . THR A 1 81 ? 4.221 2.107 -10.035 1.00 92.25 81 THR A O 1
ATOM 613 N N . TRP A 1 82 ? 3.863 -0.085 -10.396 1.00 91.19 82 TRP A N 1
ATOM 614 C CA . TRP A 1 82 ? 4.162 -0.491 -9.023 1.00 91.19 82 TRP A CA 1
ATOM 615 C C . TRP A 1 82 ? 5.493 0.056 -8.488 1.00 91.19 82 TRP A C 1
ATOM 617 O O . TRP A 1 82 ? 5.475 0.579 -7.380 1.00 91.19 82 TRP A O 1
ATOM 627 N N . PRO A 1 83 ? 6.625 0.072 -9.226 1.00 92.06 83 PRO A N 1
ATOM 628 C CA . PRO A 1 83 ? 7.868 0.652 -8.707 1.00 92.06 83 PRO A CA 1
ATOM 629 C C . PRO A 1 83 ? 7.739 2.133 -8.322 1.00 92.06 83 PRO A C 1
ATOM 631 O O . PRO A 1 83 ? 8.245 2.557 -7.283 1.00 92.06 83 PRO A O 1
ATOM 634 N N . ALA A 1 84 ? 7.027 2.919 -9.133 1.00 91.50 84 ALA A N 1
ATOM 635 C CA . ALA A 1 84 ? 6.779 4.329 -8.848 1.00 91.50 84 ALA A CA 1
ATOM 636 C C . ALA A 1 84 ? 5.816 4.499 -7.664 1.00 91.50 84 ALA A C 1
ATOM 638 O O . ALA A 1 84 ? 6.038 5.338 -6.790 1.00 91.50 84 ALA A O 1
ATOM 639 N N . PHE A 1 85 ? 4.772 3.671 -7.604 1.00 89.31 85 PHE A N 1
ATOM 640 C CA . PHE A 1 85 ? 3.809 3.680 -6.509 1.00 89.31 85 PHE A CA 1
ATOM 641 C C . PHE A 1 85 ? 4.443 3.244 -5.181 1.00 89.31 85 PHE A C 1
ATOM 643 O O . PHE A 1 85 ? 4.245 3.898 -4.162 1.00 89.31 85 PHE A O 1
ATOM 650 N N . LYS A 1 86 ? 5.285 2.209 -5.197 1.00 90.94 86 LYS A N 1
ATOM 651 C CA . LYS A 1 86 ? 6.098 1.750 -4.065 1.00 90.94 86 LYS A CA 1
ATOM 652 C C . LYS A 1 86 ? 6.996 2.866 -3.547 1.00 90.94 86 LYS A C 1
ATOM 654 O O . LYS A 1 86 ? 6.969 3.158 -2.355 1.00 90.94 86 LYS A O 1
ATOM 659 N N . TRP A 1 87 ? 7.733 3.532 -4.438 1.00 91.12 87 TRP A N 1
ATOM 660 C CA . TRP A 1 87 ? 8.567 4.672 -4.058 1.00 91.12 87 TRP A CA 1
ATOM 661 C C . TRP A 1 87 ? 7.739 5.775 -3.390 1.00 91.12 87 TRP A C 1
ATOM 663 O O . TRP A 1 87 ? 8.138 6.320 -2.361 1.00 91.12 87 TRP A O 1
ATOM 673 N N . PHE A 1 88 ? 6.556 6.075 -3.931 1.00 89.31 88 PHE A N 1
ATOM 674 C CA . PHE A 1 88 ? 5.640 7.034 -3.322 1.00 89.31 88 PHE A CA 1
ATOM 675 C C . PHE A 1 88 ? 5.193 6.587 -1.9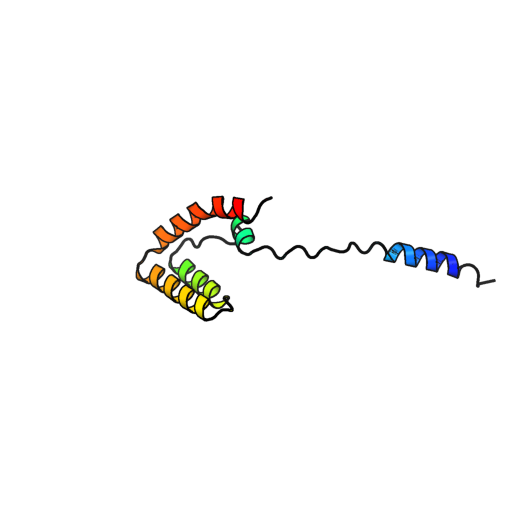20 1.00 89.31 88 PHE A C 1
ATOM 677 O O . PHE A 1 88 ? 5.306 7.373 -0.979 1.00 89.31 88 PHE A O 1
ATOM 684 N N . LEU A 1 89 ? 4.768 5.328 -1.753 1.00 87.19 89 LEU A N 1
ATOM 685 C CA . LEU A 1 89 ? 4.376 4.749 -0.461 1.00 87.19 89 LEU A CA 1
ATOM 686 C C . LEU A 1 89 ? 5.498 4.845 0.583 1.00 87.19 89 LEU A C 1
ATOM 688 O O . LEU A 1 89 ? 5.255 5.259 1.716 1.00 87.19 89 LEU A O 1
ATOM 692 N N . GLU A 1 90 ? 6.733 4.524 0.201 1.00 88.00 90 GLU A N 1
ATOM 693 C CA . GLU A 1 90 ? 7.906 4.623 1.077 1.00 88.00 90 GLU A CA 1
ATOM 694 C C . GLU A 1 90 ? 8.172 6.068 1.524 1.00 88.00 90 GLU A C 1
ATOM 696 O O . GLU A 1 90 ? 8.519 6.308 2.683 1.00 88.00 90 GLU A O 1
ATOM 701 N N . LYS A 1 91 ? 7.969 7.051 0.635 1.00 87.69 91 LYS A N 1
ATOM 702 C CA . LYS A 1 91 ? 8.156 8.474 0.958 1.00 87.69 91 LYS A CA 1
ATOM 703 C C . LYS A 1 91 ? 7.066 9.034 1.857 1.00 87.69 91 LYS A C 1
ATOM 705 O O . LYS A 1 91 ? 7.377 9.851 2.724 1.00 87.69 91 LYS A O 1
ATOM 710 N N . ILE A 1 92 ? 5.817 8.608 1.679 1.00 86.81 92 ILE A N 1
ATOM 711 C CA . ILE A 1 92 ? 4.713 9.078 2.524 1.00 86.81 92 ILE A CA 1
ATOM 712 C C . ILE A 1 92 ? 4.646 8.347 3.864 1.00 86.81 92 ILE A C 1
ATOM 714 O O . ILE A 1 92 ? 4.105 8.917 4.808 1.00 86.81 92 ILE A O 1
ATOM 718 N N . LYS A 1 93 ? 5.208 7.130 3.971 1.00 84.25 93 LYS A N 1
ATOM 719 C CA . LYS A 1 93 ? 5.170 6.307 5.190 1.00 84.25 93 LYS A CA 1
ATOM 720 C C . LYS A 1 93 ? 5.627 7.101 6.410 1.00 84.25 93 LYS A C 1
ATOM 722 O O . LYS A 1 93 ? 4.855 7.260 7.344 1.00 84.25 93 LYS A O 1
ATOM 727 N N . GLY A 1 94 ? 6.839 7.655 6.385 1.00 84.31 94 GLY A N 1
ATOM 728 C CA . GLY A 1 94 ? 7.396 8.402 7.522 1.00 84.31 94 GLY A CA 1
ATOM 729 C C . GLY A 1 94 ? 6.507 9.569 7.987 1.00 84.31 94 GLY A C 1
ATOM 730 O O . GLY A 1 94 ? 6.080 9.575 9.143 1.00 84.31 94 GLY A O 1
ATOM 731 N N . PRO A 1 95 ? 6.174 10.530 7.104 1.00 85.44 95 PRO A N 1
ATOM 732 C CA . PRO A 1 95 ? 5.288 11.645 7.440 1.00 85.44 95 PRO A CA 1
ATOM 733 C C . PRO A 1 95 ? 3.890 11.212 7.902 1.00 85.44 95 PRO A C 1
ATOM 735 O O . PRO A 1 95 ? 3.377 11.752 8.880 1.00 85.44 95 PRO A O 1
ATOM 738 N N . ALA A 1 96 ? 3.278 10.228 7.233 1.00 83.88 96 ALA A N 1
ATOM 739 C CA . ALA A 1 96 ? 1.959 9.718 7.600 1.00 83.88 96 ALA A CA 1
ATOM 740 C C . ALA A 1 96 ? 1.976 9.067 8.988 1.00 83.88 96 ALA A C 1
ATOM 742 O O . ALA A 1 96 ? 1.066 9.296 9.780 1.00 83.88 96 ALA A O 1
ATOM 743 N N . CYS A 1 97 ? 3.035 8.323 9.307 1.00 85.62 97 CYS A N 1
ATOM 744 C CA . CYS A 1 97 ? 3.229 7.719 10.619 1.00 85.62 97 CYS A CA 1
ATOM 745 C C . CYS A 1 97 ? 3.390 8.761 11.722 1.00 85.62 97 CYS A C 1
ATOM 747 O O . CYS A 1 97 ? 2.720 8.665 12.745 1.00 85.62 97 CYS A O 1
ATOM 749 N N . ALA A 1 98 ? 4.198 9.796 11.488 1.00 84.31 98 ALA A N 1
ATOM 750 C CA . ALA A 1 98 ? 4.374 10.884 12.447 1.00 84.31 98 ALA A CA 1
ATOM 751 C C . ALA A 1 98 ? 3.066 11.650 12.729 1.00 84.31 98 ALA A C 1
ATOM 753 O O . ALA A 1 98 ? 2.853 12.115 13.845 1.00 84.31 98 ALA A O 1
ATOM 754 N N . LEU A 1 99 ? 2.187 11.777 11.727 1.00 85.00 99 LEU A N 1
ATOM 755 C CA . LEU A 1 99 ? 0.907 12.482 11.848 1.00 85.00 99 LEU A CA 1
ATOM 756 C C . LEU A 1 99 ? -0.207 11.626 12.465 1.00 85.00 99 LEU A C 1
ATOM 758 O O . LEU A 1 99 ? -1.005 12.130 13.253 1.00 85.00 99 LEU A O 1
ATOM 762 N N . LEU A 1 100 ? -0.313 10.359 12.061 1.00 82.00 100 LEU A N 1
ATOM 763 C CA . LEU A 1 100 ? -1.466 9.507 12.374 1.00 82.00 100 LEU A CA 1
ATOM 764 C C . LEU A 1 100 ? -1.236 8.587 13.576 1.00 82.00 100 LEU A C 1
ATOM 766 O O . LEU A 1 100 ? -2.217 8.118 14.159 1.00 82.00 100 LEU A O 1
ATOM 770 N N . CYS A 1 101 ? 0.027 8.353 13.938 1.00 81.38 101 CYS A N 1
ATOM 771 C CA . CYS A 1 101 ? 0.451 7.456 15.012 1.00 81.38 101 CYS A CA 1
ATOM 772 C C . CYS A 1 101 ? 1.495 8.152 15.906 1.00 81.38 101 CYS A C 1
ATOM 774 O O . CYS A 1 101 ? 2.653 7.729 15.942 1.00 81.38 101 CYS A O 1
ATOM 776 N N . PRO A 1 102 ? 1.121 9.258 16.582 1.00 69.56 102 PRO A N 1
ATOM 777 C CA . PRO A 1 102 ? 2.003 9.900 17.547 1.00 69.56 102 PRO A CA 1
ATOM 778 C C . PRO A 1 102 ? 2.306 8.934 18.701 1.00 69.56 102 PRO A C 1
ATOM 780 O O . PRO A 1 102 ? 1.421 8.190 19.128 1.00 69.56 102 PRO A O 1
ATOM 783 N N . ALA A 1 103 ? 3.565 8.941 19.145 1.00 60.31 103 ALA A N 1
ATOM 784 C CA . ALA A 1 103 ? 4.070 8.121 20.247 1.00 60.31 103 ALA A CA 1
ATOM 785 C C . ALA A 1 103 ? 3.354 8.397 21.578 1.00 60.31 103 ALA A C 1
ATOM 787 O O . ALA A 1 103 ? 2.968 9.567 21.810 1.00 60.31 103 ALA A O 1
#